Protein AF-A0A534BSW3-F1 (afdb_monomer)

Structure (mmCIF, N/CA/C/O backbone):
data_AF-A0A534BSW3-F1
#
_entry.id   AF-A0A534BSW3-F1
#
loop_
_atom_site.group_PDB
_atom_site.id
_atom_site.type_symbol
_atom_site.label_atom_id
_atom_site.label_alt_id
_atom_site.label_comp_id
_atom_site.label_asym_id
_atom_site.label_entity_id
_atom_site.label_seq_id
_atom_site.pdbx_PDB_ins_code
_atom_site.Cartn_x
_atom_site.Cartn_y
_atom_site.Cartn_z
_atom_site.occupancy
_atom_site.B_iso_or_equiv
_atom_site.auth_seq_id
_atom_site.auth_comp_id
_atom_site.auth_asym_id
_atom_site.auth_atom_id
_atom_site.pdbx_PDB_model_num
ATOM 1 N N . MET A 1 1 ? 46.010 -18.182 0.794 1.00 42.59 1 MET A N 1
ATOM 2 C CA . MET A 1 1 ? 45.090 -17.106 1.217 1.00 42.59 1 MET A CA 1
ATOM 3 C C . MET A 1 1 ? 44.454 -16.520 -0.031 1.00 42.59 1 MET A C 1
ATOM 5 O O . MET A 1 1 ? 45.118 -15.795 -0.756 1.00 42.59 1 MET A O 1
ATOM 9 N N . THR A 1 2 ? 43.225 -16.915 -0.346 1.00 50.31 2 THR A N 1
ATOM 10 C CA . THR A 1 2 ? 42.469 -16.427 -1.509 1.00 50.31 2 THR A CA 1
ATOM 11 C C . THR A 1 2 ? 41.533 -15.314 -1.048 1.00 50.31 2 THR A C 1
ATOM 13 O O . THR A 1 2 ? 40.648 -15.542 -0.231 1.00 50.31 2 THR A O 1
ATOM 16 N N . SER A 1 3 ? 41.780 -14.097 -1.534 1.00 56.19 3 SER A N 1
ATOM 17 C CA . SER A 1 3 ? 40.958 -12.913 -1.277 1.00 56.19 3 SER A CA 1
ATOM 18 C C . SER A 1 3 ? 39.682 -12.989 -2.118 1.00 56.19 3 SER A C 1
ATOM 20 O O . SER A 1 3 ? 39.746 -12.991 -3.347 1.00 56.19 3 SER A O 1
ATOM 22 N N . THR A 1 4 ? 38.524 -13.092 -1.473 1.00 60.25 4 THR A N 1
ATOM 23 C CA . THR A 1 4 ? 37.216 -12.930 -2.118 1.00 60.25 4 THR A CA 1
ATOM 24 C C . THR A 1 4 ? 36.974 -11.451 -2.395 1.00 60.25 4 THR A C 1
ATOM 26 O O . THR A 1 4 ? 36.775 -10.668 -1.469 1.00 60.25 4 THR A O 1
ATOM 29 N N . ALA A 1 5 ? 36.976 -11.069 -3.671 1.00 58.94 5 ALA A N 1
ATOM 30 C CA . ALA A 1 5 ? 36.521 -9.756 -4.103 1.00 58.94 5 ALA A CA 1
ATOM 31 C C . ALA A 1 5 ? 35.002 -9.650 -3.896 1.00 58.94 5 ALA A C 1
ATOM 33 O O . ALA A 1 5 ? 34.220 -10.323 -4.569 1.00 58.94 5 ALA A O 1
ATOM 34 N N . THR A 1 6 ? 34.581 -8.813 -2.951 1.00 58.34 6 THR A N 1
ATOM 35 C CA . THR A 1 6 ? 33.174 -8.458 -2.759 1.00 58.34 6 THR A CA 1
ATOM 36 C C . THR A 1 6 ? 32.726 -7.608 -3.946 1.00 58.34 6 THR A C 1
ATOM 38 O O . THR A 1 6 ? 33.213 -6.496 -4.132 1.00 58.34 6 THR A O 1
ATOM 41 N N . SER A 1 7 ? 31.810 -8.127 -4.765 1.00 59.09 7 SER A N 1
ATOM 42 C CA . SER A 1 7 ? 31.134 -7.331 -5.792 1.00 59.09 7 SER A CA 1
ATOM 43 C C . SER A 1 7 ? 30.278 -6.267 -5.101 1.00 59.09 7 SER A C 1
ATOM 45 O O . SER A 1 7 ? 29.261 -6.574 -4.480 1.00 59.09 7 SER A O 1
ATOM 47 N N . THR A 1 8 ? 30.707 -5.011 -5.167 1.00 56.59 8 THR A N 1
ATOM 48 C CA . THR A 1 8 ? 29.909 -3.852 -4.770 1.00 56.59 8 THR A CA 1
ATOM 49 C C . THR A 1 8 ? 28.929 -3.537 -5.892 1.00 56.59 8 THR A C 1
ATOM 51 O O . THR A 1 8 ? 29.206 -2.730 -6.778 1.00 56.59 8 THR A O 1
ATOM 54 N N . ALA A 1 9 ? 27.763 -4.188 -5.874 1.00 61.91 9 ALA A N 1
ATOM 55 C CA . ALA A 1 9 ? 26.622 -3.676 -6.624 1.00 61.91 9 ALA A CA 1
ATOM 56 C C . ALA A 1 9 ? 26.394 -2.207 -6.211 1.00 61.91 9 ALA A C 1
ATOM 58 O O . ALA A 1 9 ? 26.493 -1.902 -5.016 1.00 61.91 9 ALA A O 1
ATOM 59 N N . PRO A 1 10 ? 26.138 -1.286 -7.157 1.00 61.56 10 PRO A N 1
ATOM 60 C CA . PRO A 1 10 ? 25.924 0.113 -6.821 1.00 61.56 10 PRO A CA 1
ATOM 61 C C . PRO A 1 10 ? 24.780 0.226 -5.810 1.00 61.56 10 PRO A C 1
ATOM 63 O O . PRO A 1 10 ? 23.665 -0.245 -6.040 1.00 61.56 10 PRO A O 1
ATOM 66 N N . SER A 1 11 ? 25.075 0.828 -4.659 1.00 66.56 11 SER A N 1
ATOM 67 C CA . SER A 1 11 ? 24.093 1.097 -3.617 1.00 66.56 11 SER A CA 1
ATOM 68 C C . SER A 1 11 ? 23.179 2.224 -4.092 1.00 66.56 11 SER A C 1
ATOM 70 O O . SER A 1 11 ? 23.481 3.401 -3.894 1.00 66.56 11 SER A O 1
ATOM 72 N N . HIS A 1 12 ? 22.076 1.885 -4.753 1.00 66.81 12 HIS A N 1
ATOM 73 C CA . HIS A 1 12 ? 21.033 2.867 -5.023 1.00 66.81 12 HIS A CA 1
ATOM 74 C C . HIS A 1 12 ? 20.343 3.207 -3.698 1.00 66.81 12 HIS A C 1
ATOM 76 O O . HIS A 1 12 ? 19.822 2.297 -3.045 1.00 66.81 12 HIS A O 1
ATOM 82 N N . PRO A 1 13 ? 20.342 4.480 -3.263 1.00 84.31 13 PRO A N 1
ATOM 83 C CA . PRO A 1 13 ? 19.645 4.848 -2.045 1.00 84.31 13 PRO A CA 1
ATOM 84 C C . PRO A 1 13 ? 18.156 4.524 -2.235 1.00 84.31 13 PRO A C 1
ATOM 86 O O . PRO A 1 13 ? 17.575 4.923 -3.250 1.00 84.31 13 PRO A O 1
ATOM 89 N N . PRO A 1 14 ? 17.516 3.800 -1.298 1.00 86.62 14 PRO A N 1
ATOM 90 C CA . PRO A 1 14 ? 16.123 3.380 -1.441 1.00 86.62 14 PRO A CA 1
ATOM 91 C C . PRO A 1 14 ? 15.180 4.568 -1.666 1.00 86.62 14 PRO A C 1
ATOM 93 O O . PRO A 1 14 ? 14.161 4.425 -2.333 1.00 86.62 14 PRO A O 1
ATOM 96 N N . GLN A 1 15 ? 15.547 5.754 -1.174 1.00 91.06 15 GLN A N 1
ATOM 97 C CA . GLN A 1 15 ? 14.837 7.005 -1.418 1.00 91.06 15 GLN A CA 1
ATOM 98 C C . GLN A 1 15 ? 14.737 7.324 -2.913 1.00 91.06 15 GLN A C 1
ATOM 100 O O . GLN A 1 15 ? 13.643 7.593 -3.390 1.00 91.06 15 GLN A O 1
ATOM 105 N N . ALA A 1 16 ? 15.844 7.241 -3.660 1.00 91.19 16 ALA A N 1
ATOM 106 C CA . ALA A 1 16 ? 15.844 7.545 -5.091 1.00 91.19 16 ALA A CA 1
ATOM 107 C C . ALA A 1 16 ? 14.972 6.558 -5.878 1.00 91.19 16 ALA A C 1
ATOM 109 O O . ALA A 1 16 ? 14.226 6.971 -6.759 1.00 91.19 16 ALA A O 1
ATOM 110 N N . TYR A 1 17 ? 15.006 5.272 -5.511 1.00 90.19 17 TYR A N 1
ATOM 111 C CA . TYR A 1 17 ? 14.145 4.255 -6.118 1.00 90.19 17 TYR A CA 1
ATOM 112 C C . TYR A 1 17 ? 12.653 4.562 -5.917 1.00 90.19 17 TYR A C 1
ATOM 114 O O . TYR A 1 17 ? 11.863 4.487 -6.860 1.00 90.19 17 TYR A O 1
ATOM 122 N N . TRP A 1 18 ? 12.253 4.913 -4.692 1.00 91.81 18 TRP A N 1
ATOM 123 C CA . TRP A 1 18 ? 10.856 5.226 -4.398 1.00 91.81 18 TRP A CA 1
ATOM 124 C C . TRP A 1 18 ? 10.409 6.556 -5.004 1.00 91.81 18 TRP A C 1
ATOM 126 O O . TRP A 1 18 ? 9.279 6.632 -5.481 1.00 91.81 18 TRP A O 1
ATOM 136 N N . GLU A 1 19 ? 11.285 7.560 -5.036 1.00 92.69 19 GLU A N 1
ATOM 137 C CA . GLU A 1 19 ? 11.020 8.868 -5.639 1.00 92.69 19 GLU A CA 1
ATOM 138 C C . GLU A 1 19 ? 10.801 8.747 -7.153 1.00 92.69 19 GLU A C 1
ATOM 140 O O . GLU A 1 19 ? 9.766 9.174 -7.660 1.00 92.69 19 GLU A O 1
ATOM 145 N N . GLU A 1 20 ? 11.706 8.076 -7.874 1.00 92.06 20 GLU A N 1
ATOM 146 C CA . GLU A 1 20 ? 11.557 7.831 -9.315 1.00 92.06 20 GLU A CA 1
ATOM 147 C C . GLU A 1 20 ? 10.252 7.083 -9.612 1.00 92.06 20 GLU A C 1
ATOM 149 O O . GLU A 1 20 ? 9.483 7.448 -10.506 1.00 92.06 20 GLU A O 1
ATOM 154 N N . ARG A 1 21 ? 9.960 6.045 -8.821 1.00 91.88 21 ARG A N 1
ATOM 155 C CA . ARG A 1 21 ? 8.737 5.257 -8.976 1.00 91.88 21 ARG A CA 1
ATOM 156 C C . ARG A 1 21 ? 7.482 6.088 -8.699 1.00 91.88 21 ARG A C 1
ATOM 158 O O . ARG A 1 21 ? 6.491 5.924 -9.410 1.00 91.88 21 ARG A O 1
ATOM 165 N N . ALA A 1 22 ? 7.504 6.957 -7.691 1.00 91.56 22 ALA A N 1
ATOM 166 C CA . ALA A 1 22 ? 6.392 7.847 -7.377 1.00 91.56 22 ALA A CA 1
ATOM 167 C C . ALA A 1 22 ? 6.157 8.857 -8.506 1.00 91.56 22 ALA A C 1
ATO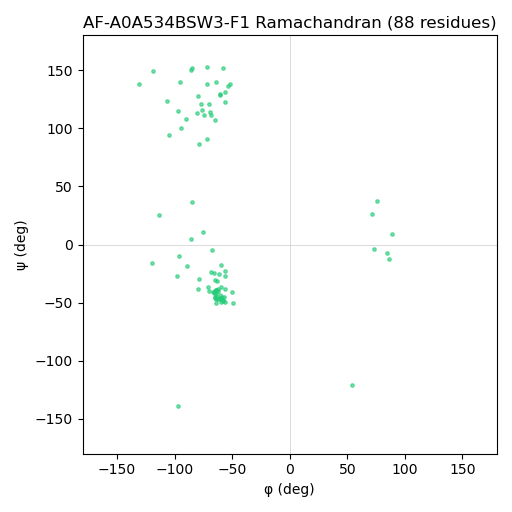M 169 O O . ALA A 1 22 ? 5.024 8.997 -8.961 1.00 91.56 22 ALA A O 1
ATOM 170 N N . GLN A 1 23 ? 7.221 9.487 -9.009 1.00 91.94 23 GLN A N 1
ATOM 171 C CA . GLN A 1 23 ? 7.155 10.432 -10.125 1.00 91.94 23 GLN A CA 1
ATOM 172 C C . GLN A 1 23 ? 6.608 9.772 -11.392 1.00 91.94 23 GLN A C 1
ATOM 174 O O . GLN A 1 23 ? 5.723 10.321 -12.047 1.00 91.94 23 GLN A O 1
ATOM 179 N N . ARG A 1 24 ? 7.071 8.556 -11.704 1.00 91.81 24 ARG A N 1
ATOM 180 C CA . ARG A 1 24 ? 6.650 7.809 -12.894 1.00 91.81 24 ARG A CA 1
ATOM 181 C C . ARG A 1 24 ? 5.149 7.516 -12.935 1.00 91.81 24 ARG A C 1
ATOM 183 O O . ARG A 1 24 ? 4.576 7.532 -14.016 1.00 91.81 24 ARG A O 1
ATOM 190 N N . PHE A 1 25 ? 4.526 7.237 -11.791 1.00 92.06 25 PHE A N 1
ATOM 191 C CA . PHE A 1 25 ? 3.104 6.872 -11.705 1.00 92.06 25 PHE A CA 1
ATOM 192 C C . PHE A 1 25 ? 2.264 7.919 -10.966 1.00 92.06 25 PHE A C 1
ATOM 194 O O . PHE A 1 25 ? 1.214 7.596 -10.406 1.00 92.06 25 PHE A O 1
ATOM 201 N N . ALA A 1 26 ? 2.711 9.178 -10.961 1.00 85.12 26 ALA A N 1
ATOM 202 C CA . ALA A 1 26 ? 1.961 10.300 -10.398 1.00 85.12 26 ALA A CA 1
ATOM 203 C C . ALA A 1 26 ? 0.676 10.629 -11.192 1.00 85.12 26 ALA A C 1
ATOM 205 O O . ALA A 1 26 ? -0.104 11.488 -10.782 1.00 85.12 26 ALA A O 1
ATOM 206 N N . VAL A 1 27 ? 0.441 9.945 -12.316 1.00 84.44 27 VAL A N 1
ATOM 207 C CA . VAL A 1 27 ? -0.748 10.082 -13.160 1.00 84.44 27 VAL A CA 1
ATOM 208 C C . VAL A 1 27 ? -1.977 9.477 -12.472 1.00 84.44 27 VAL A C 1
ATOM 210 O O . VAL A 1 27 ? -1.930 8.398 -11.871 1.00 84.44 27 VAL A O 1
ATOM 213 N N . GLU A 1 28 ? -3.111 10.173 -12.571 1.00 76.25 28 GLU A N 1
ATOM 214 C CA . GLU A 1 28 ? -4.379 9.691 -12.031 1.00 76.25 28 GLU A CA 1
ATOM 215 C C . GLU A 1 28 ? -4.740 8.314 -12.610 1.00 76.25 28 GLU A C 1
ATOM 217 O O . GLU A 1 28 ? -4.682 8.077 -13.813 1.00 76.25 28 GLU A O 1
ATOM 222 N N . GLY A 1 29 ? -5.096 7.377 -11.729 1.00 79.94 29 GLY A N 1
ATOM 223 C CA . GLY A 1 29 ? -5.414 5.996 -12.102 1.00 79.94 29 GLY A CA 1
ATOM 224 C C . GLY A 1 29 ? -4.212 5.046 -12.192 1.00 79.94 29 GLY A C 1
ATOM 225 O O . GLY A 1 29 ? -4.420 3.832 -12.173 1.00 79.94 29 GLY A O 1
ATOM 226 N N . GLU A 1 30 ? -2.970 5.543 -12.193 1.00 84.69 30 GLU A N 1
ATOM 227 C CA . GLU A 1 30 ? -1.767 4.698 -12.300 1.00 84.69 30 GLU A CA 1
ATOM 228 C C . GLU A 1 30 ? -1.122 4.340 -10.958 1.00 84.69 30 GLU A C 1
ATOM 230 O O . GLU A 1 30 ? -0.278 3.446 -10.889 1.00 84.69 30 GLU A O 1
ATOM 235 N N . GLY A 1 31 ? -1.559 4.966 -9.864 1.00 88.75 31 GLY A N 1
ATOM 236 C CA . GLY A 1 31 ? -0.902 4.849 -8.561 1.00 88.75 31 GLY A CA 1
ATOM 237 C C . GLY A 1 31 ? -0.739 3.419 -8.023 1.00 88.75 31 GLY A C 1
ATOM 238 O O . GLY A 1 31 ? 0.176 3.165 -7.243 1.00 88.75 31 GLY A O 1
ATOM 239 N N . LEU A 1 32 ? -1.554 2.449 -8.461 1.00 94.25 32 LEU A N 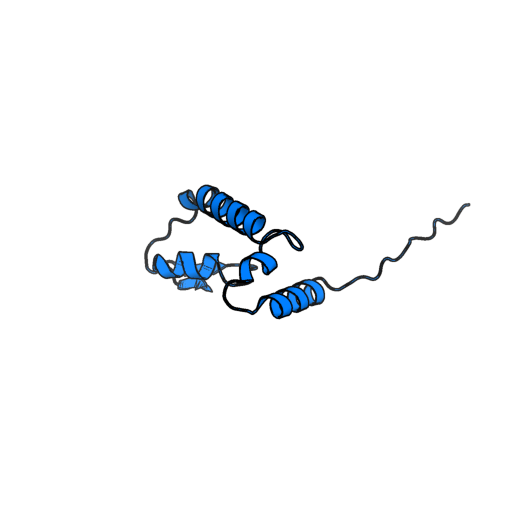1
ATOM 240 C CA . LEU A 1 32 ? -1.362 1.039 -8.093 1.00 94.25 32 LEU A CA 1
ATOM 241 C C . LEU A 1 32 ? -0.029 0.471 -8.606 1.00 94.25 32 LEU A C 1
ATOM 243 O O . LEU A 1 32 ? 0.574 -0.359 -7.932 1.00 94.25 32 LEU A O 1
ATOM 247 N N . ALA A 1 33 ? 0.481 0.939 -9.746 1.00 93.81 33 ALA A N 1
ATOM 248 C CA . ALA A 1 33 ? 1.790 0.530 -10.250 1.00 93.81 33 ALA A CA 1
ATOM 249 C C . ALA A 1 33 ? 2.950 1.052 -9.374 1.00 93.81 33 ALA A C 1
ATOM 251 O O . ALA A 1 33 ? 4.009 0.415 -9.314 1.00 93.81 33 ALA A O 1
ATOM 252 N N . ALA A 1 34 ? 2.740 2.138 -8.616 1.00 92.94 34 ALA A N 1
ATOM 253 C CA . ALA A 1 34 ? 3.701 2.635 -7.628 1.00 92.94 34 ALA A CA 1
ATOM 254 C C . ALA A 1 34 ? 3.700 1.852 -6.305 1.00 92.94 34 ALA A C 1
ATOM 256 O O . ALA A 1 34 ? 4.743 1.771 -5.664 1.00 92.94 34 ALA A O 1
ATOM 257 N N . VAL A 1 35 ? 2.570 1.263 -5.891 1.00 93.25 35 VAL A N 1
ATOM 258 C CA . VAL A 1 35 ? 2.429 0.695 -4.528 1.00 93.25 35 VAL A CA 1
ATOM 259 C C . VAL A 1 35 ? 2.138 -0.806 -4.464 1.00 93.25 35 VAL A C 1
ATOM 261 O O . VAL A 1 35 ? 2.306 -1.408 -3.407 1.00 93.25 35 VAL A O 1
ATOM 264 N N . CYS A 1 36 ? 1.719 -1.428 -5.566 1.00 94.31 36 CYS A N 1
ATOM 265 C CA . CYS A 1 36 ? 1.571 -2.880 -5.678 1.00 94.31 36 CYS A CA 1
ATOM 266 C C . CYS A 1 36 ? 2.825 -3.482 -6.346 1.00 94.31 36 CYS A C 1
ATOM 268 O O . CYS A 1 36 ? 3.957 -3.085 -6.047 1.00 94.31 36 CYS A O 1
ATOM 270 N N . SER A 1 37 ? 2.654 -4.445 -7.250 1.00 93.69 37 SER A N 1
ATOM 271 C CA . SER A 1 37 ? 3.756 -5.144 -7.907 1.00 93.69 37 SER A CA 1
ATOM 272 C C . SER A 1 37 ? 4.328 -4.304 -9.055 1.00 93.69 37 SER A C 1
ATOM 274 O O . SER A 1 37 ? 3.655 -4.045 -10.057 1.00 93.69 37 SER A O 1
ATOM 276 N N . TYR A 1 38 ? 5.579 -3.858 -8.896 1.00 91.25 38 TYR A N 1
ATOM 277 C CA . TYR A 1 38 ? 6.286 -3.058 -9.901 1.00 91.25 38 TYR A CA 1
ATOM 278 C C . TYR A 1 38 ? 6.509 -3.864 -11.185 1.00 91.25 38 TYR A C 1
ATOM 280 O O . TYR A 1 38 ? 6.805 -5.053 -11.120 1.00 91.25 38 TYR A O 1
ATOM 288 N N . GLY A 1 39 ? 6.350 -3.223 -12.345 1.00 91.25 39 GLY A N 1
ATOM 289 C CA . GLY A 1 39 ? 6.526 -3.862 -13.656 1.00 91.25 39 GLY A CA 1
ATOM 290 C C . GLY A 1 39 ? 5.409 -4.829 -14.069 1.00 91.25 39 GLY A C 1
ATOM 291 O O . GLY A 1 39 ? 5.425 -5.317 -15.195 1.00 91.25 39 GLY A O 1
ATOM 292 N N . MET A 1 40 ? 4.424 -5.088 -13.204 1.00 95.25 40 MET A N 1
ATOM 293 C CA . MET A 1 40 ? 3.317 -5.992 -13.519 1.00 95.25 40 MET A CA 1
ATOM 294 C C . MET A 1 40 ? 2.184 -5.288 -14.282 1.00 95.25 40 MET A C 1
ATOM 296 O O . MET A 1 40 ? 1.949 -4.093 -14.074 1.00 95.25 40 MET A O 1
ATOM 300 N N . PRO A 1 41 ? 1.418 -6.021 -15.114 1.00 94.62 41 PRO A N 1
ATOM 301 C CA . PRO A 1 41 ? 0.262 -5.471 -15.816 1.00 94.62 41 PRO A CA 1
ATOM 302 C C . PRO A 1 41 ? -0.799 -4.876 -14.878 1.00 94.62 41 PRO A C 1
ATOM 304 O O . PRO A 1 41 ? -1.008 -5.347 -13.757 1.00 94.62 41 PRO A O 1
ATOM 307 N N . ALA A 1 42 ? -1.557 -3.894 -15.373 1.00 93.38 42 ALA A N 1
ATOM 308 C CA . ALA A 1 42 ? -2.571 -3.190 -14.584 1.00 93.38 42 ALA A CA 1
ATOM 309 C C . ALA A 1 42 ? -3.631 -4.122 -13.968 1.00 93.38 42 ALA A C 1
ATOM 311 O O . ALA A 1 42 ? -4.031 -3.921 -12.822 1.00 93.38 42 ALA A O 1
ATOM 312 N N . PHE A 1 43 ? -4.070 -5.161 -14.691 1.00 95.19 43 PHE A N 1
ATOM 313 C CA . PHE A 1 43 ? -5.054 -6.114 -14.165 1.00 95.19 43 PHE A CA 1
ATOM 314 C C . PHE A 1 43 ? -4.525 -6.854 -12.928 1.00 95.19 43 PHE A C 1
ATOM 316 O O . PHE A 1 43 ? -5.266 -7.039 -11.967 1.00 95.19 43 PHE A O 1
ATOM 323 N N . TYR A 1 44 ? -3.237 -7.214 -12.922 1.00 96.81 44 TYR A N 1
ATOM 324 C CA . TYR A 1 44 ? -2.601 -7.908 -11.808 1.00 96.81 44 TYR A CA 1
ATOM 325 C C . TYR A 1 44 ? -2.610 -7.019 -10.563 1.00 96.81 44 TYR A C 1
ATOM 327 O O . TYR A 1 44 ? -3.05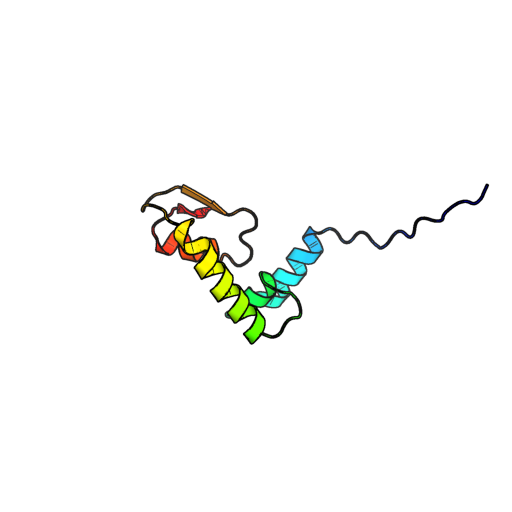5 -7.429 -9.493 1.00 96.81 44 TYR A O 1
ATOM 335 N N . ASN A 1 45 ? -2.220 -5.753 -10.725 1.00 96.56 45 ASN A N 1
ATOM 336 C CA . ASN A 1 45 ? -2.221 -4.789 -9.628 1.00 96.56 45 ASN A CA 1
ATOM 337 C C . ASN A 1 45 ? -3.632 -4.477 -9.100 1.00 96.56 45 ASN A C 1
ATOM 339 O O . ASN A 1 45 ? -3.786 -4.267 -7.900 1.00 96.56 45 ASN A O 1
ATOM 343 N N . ARG A 1 46 ? -4.677 -4.531 -9.939 1.00 96.38 46 ARG A N 1
ATOM 344 C CA . ARG A 1 46 ? -6.078 -4.436 -9.477 1.00 96.38 46 ARG A CA 1
ATOM 345 C C . ARG A 1 46 ? -6.500 -5.642 -8.634 1.00 96.38 46 ARG A C 1
ATOM 347 O O . ARG A 1 46 ? -7.172 -5.466 -7.622 1.00 96.38 46 ARG A O 1
ATOM 354 N N . VAL A 1 47 ? -6.092 -6.855 -9.016 1.00 97.81 47 VAL A N 1
ATOM 355 C CA . VAL A 1 47 ? -6.370 -8.073 -8.231 1.00 97.81 47 VAL A CA 1
ATOM 356 C C . VAL A 1 47 ? -5.650 -8.031 -6.881 1.00 97.81 47 VAL A C 1
ATOM 358 O O . VAL A 1 47 ? -6.248 -8.372 -5.858 1.00 97.81 47 VAL A O 1
ATOM 361 N N . ILE A 1 48 ? -4.399 -7.559 -6.854 1.00 97.25 48 ILE A N 1
ATOM 362 C CA . ILE A 1 48 ? -3.648 -7.350 -5.609 1.00 97.25 48 ILE A CA 1
ATOM 363 C C . ILE A 1 48 ? -4.319 -6.286 -4.736 1.00 97.25 48 ILE A C 1
ATOM 365 O O . ILE A 1 48 ? -4.493 -6.520 -3.541 1.00 97.25 48 ILE A O 1
ATOM 369 N N . ASP A 1 49 ? -4.738 -5.154 -5.311 1.00 96.62 49 ASP A N 1
ATOM 370 C CA . ASP A 1 49 ? -5.460 -4.110 -4.576 1.00 96.62 49 ASP A CA 1
ATOM 371 C C . ASP A 1 49 ? -6.722 -4.664 -3.905 1.00 96.62 49 ASP A C 1
ATOM 373 O O . ASP A 1 49 ? -6.906 -4.496 -2.699 1.00 96.62 49 ASP A O 1
ATOM 377 N N . LEU A 1 50 ? -7.548 -5.393 -4.662 1.00 97.31 50 LEU A N 1
ATOM 378 C CA . LEU A 1 50 ? -8.759 -6.024 -4.144 1.00 97.31 50 LEU A CA 1
ATOM 379 C C . LEU A 1 50 ? -8.444 -7.022 -3.023 1.00 97.31 50 LEU A C 1
ATOM 381 O O . LEU A 1 50 ? -9.040 -6.950 -1.949 1.00 97.31 50 LEU A O 1
ATOM 385 N N . SER A 1 51 ? -7.483 -7.917 -3.249 1.00 98.06 51 SER A N 1
ATOM 386 C CA . SER A 1 51 ? -7.081 -8.933 -2.269 1.00 98.06 51 SER A CA 1
ATOM 387 C C . SER A 1 51 ? -6.603 -8.295 -0.964 1.00 98.06 51 SER A C 1
ATOM 389 O O . SER A 1 51 ? -7.034 -8.691 0.118 1.00 98.06 51 SER A O 1
ATOM 391 N N . GLN A 1 52 ? -5.768 -7.256 -1.054 1.00 96.81 52 GLN A N 1
ATOM 392 C CA . GLN A 1 52 ? -5.274 -6.522 0.112 1.00 96.81 52 GLN A CA 1
ATOM 393 C C . GLN A 1 52 ? -6.403 -5.800 0.852 1.00 96.81 52 GLN A C 1
ATOM 395 O O . GLN A 1 52 ? -6.451 -5.846 2.080 1.00 96.81 52 GLN A O 1
ATOM 400 N N . ARG A 1 53 ? -7.333 -5.161 0.130 1.00 95.75 53 ARG A N 1
ATOM 401 C CA . ARG A 1 53 ? -8.499 -4.501 0.738 1.00 95.75 53 ARG A CA 1
ATOM 402 C C . ARG A 1 53 ? -9.355 -5.489 1.516 1.00 95.75 53 ARG A C 1
ATOM 404 O O . ARG A 1 53 ? -9.718 -5.191 2.648 1.00 95.75 53 ARG A O 1
ATOM 411 N N . LEU A 1 54 ? -9.650 -6.652 0.938 1.00 97.25 54 LEU A N 1
ATOM 412 C CA . LEU A 1 54 ? -10.448 -7.688 1.596 1.00 97.25 54 LEU A CA 1
ATOM 413 C C . LEU A 1 54 ? -9.738 -8.250 2.830 1.00 97.25 54 LEU A C 1
ATOM 415 O O . LEU A 1 54 ? -10.354 -8.360 3.887 1.00 97.25 54 LEU A O 1
ATOM 419 N N . ALA A 1 55 ? -8.440 -8.541 2.719 1.00 97.06 55 ALA A N 1
ATOM 420 C CA . ALA A 1 55 ? -7.652 -9.071 3.827 1.00 97.06 55 ALA A CA 1
ATOM 421 C C . ALA A 1 55 ? -7.547 -8.083 5.003 1.00 97.06 55 ALA A C 1
ATOM 423 O O . ALA A 1 55 ? -7.636 -8.486 6.161 1.00 97.06 55 ALA A O 1
ATOM 424 N N . LEU A 1 56 ? -7.389 -6.786 4.715 1.00 95.12 56 LEU A N 1
ATOM 425 C CA . LEU A 1 56 ? -7.205 -5.750 5.736 1.00 95.12 56 LEU A CA 1
ATOM 426 C C . LEU A 1 56 ? -8.518 -5.147 6.248 1.00 95.12 56 LEU A C 1
ATOM 428 O O . LEU A 1 56 ? -8.534 -4.560 7.331 1.00 95.12 56 LEU A O 1
ATOM 432 N N . ALA A 1 57 ? -9.631 -5.288 5.522 1.00 93.62 57 ALA A N 1
ATOM 433 C CA . ALA A 1 57 ? -10.917 -4.693 5.893 1.00 93.62 57 ALA A CA 1
ATOM 434 C C . ALA A 1 57 ?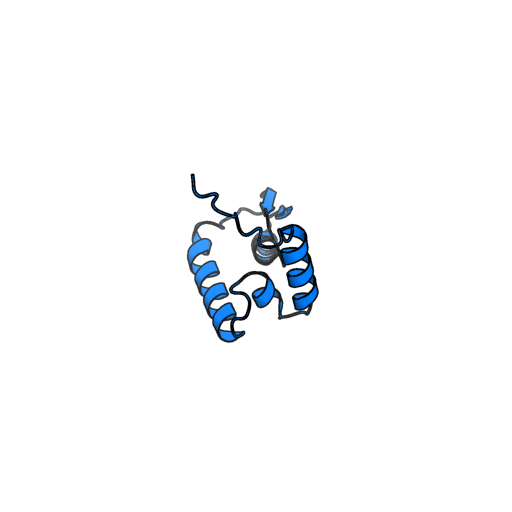 -11.354 -4.955 7.351 1.00 93.62 57 ALA A C 1
ATOM 436 O O . ALA A 1 57 ? -11.835 -4.003 7.977 1.00 93.62 57 ALA A O 1
ATOM 437 N N . PRO A 1 58 ? -11.171 -6.161 7.934 1.00 93.81 58 PRO A N 1
ATOM 438 C CA . PRO A 1 58 ? -11.546 -6.411 9.327 1.00 93.81 58 PRO A CA 1
ATOM 439 C C . PRO A 1 58 ? -10.722 -5.611 10.347 1.00 93.81 58 PRO A C 1
ATOM 441 O O . PRO A 1 58 ? -11.207 -5.344 11.445 1.00 93.81 58 PRO A O 1
ATOM 444 N N . TRP A 1 59 ? -9.503 -5.212 9.977 1.00 91.94 59 TRP A N 1
ATOM 445 C CA . TRP A 1 59 ? -8.506 -4.588 10.851 1.00 91.94 59 TRP A CA 1
ATOM 446 C C . TRP A 1 59 ? -8.508 -3.062 10.717 1.00 91.94 59 TRP A C 1
ATOM 448 O O . TRP A 1 59 ? -8.225 -2.349 11.672 1.00 91.94 59 TRP A O 1
ATOM 458 N N . LEU A 1 60 ? -8.909 -2.539 9.555 1.00 90.88 60 LEU A N 1
ATOM 459 C CA . LEU A 1 60 ? -8.992 -1.100 9.272 1.00 90.88 60 LEU A CA 1
ATOM 460 C C . LEU A 1 60 ? -10.322 -0.473 9.736 1.00 90.88 60 LEU A C 1
ATOM 462 O O . LEU A 1 60 ? -10.905 0.389 9.067 1.00 90.88 60 LEU A O 1
ATOM 466 N N . ARG A 1 61 ? -10.853 -0.933 10.874 1.00 90.56 61 ARG A N 1
ATOM 467 C CA . ARG A 1 61 ? -12.090 -0.409 11.471 1.00 90.56 61 ARG A CA 1
ATOM 468 C C . ARG A 1 61 ? -11.741 0.730 12.423 1.00 90.56 61 ARG A C 1
ATOM 470 O O . ARG A 1 61 ? -11.222 0.502 13.508 1.00 90.56 61 ARG A O 1
ATOM 477 N N . VAL A 1 62 ? -12.062 1.952 12.015 1.00 93.69 62 VAL A N 1
ATOM 478 C CA . VAL A 1 62 ? -11.815 3.177 12.787 1.00 93.69 62 VAL A CA 1
ATOM 479 C C . VAL A 1 62 ? -13.128 3.883 13.096 1.00 93.69 62 VAL A C 1
ATOM 481 O O . VAL A 1 62 ? -14.087 3.786 12.330 1.00 93.69 62 VAL A O 1
ATOM 484 N N . ARG A 1 63 ? -13.182 4.587 14.229 1.00 94.50 63 ARG A N 1
ATOM 485 C CA . ARG A 1 63 ? -14.301 5.484 14.550 1.00 94.50 63 ARG A CA 1
ATOM 486 C C . ARG A 1 63 ? -14.045 6.861 13.923 1.00 94.50 63 ARG A C 1
ATOM 488 O O . ARG A 1 63 ? -12.878 7.258 13.836 1.00 94.50 63 ARG A O 1
ATOM 495 N N . PRO A 1 64 ? -15.083 7.623 13.544 1.00 95.69 64 PRO A N 1
ATOM 496 C CA . PRO A 1 64 ? -14.904 9.018 13.158 1.00 95.69 64 PRO A CA 1
ATOM 497 C C . PRO A 1 64 ? -14.131 9.803 14.228 1.00 95.69 64 PRO A C 1
ATOM 499 O O . PRO A 1 64 ? -14.343 9.605 15.423 1.00 95.69 64 PRO A O 1
ATOM 502 N N . GLY A 1 65 ? -13.203 10.657 13.802 1.00 95.75 65 GLY A N 1
ATOM 503 C CA . GLY A 1 65 ? -12.309 11.421 14.673 1.00 95.75 65 GLY A CA 1
ATOM 504 C C . GLY A 1 65 ? -11.043 10.684 15.126 1.00 95.75 65 GLY A C 1
ATOM 505 O O . GLY A 1 65 ? -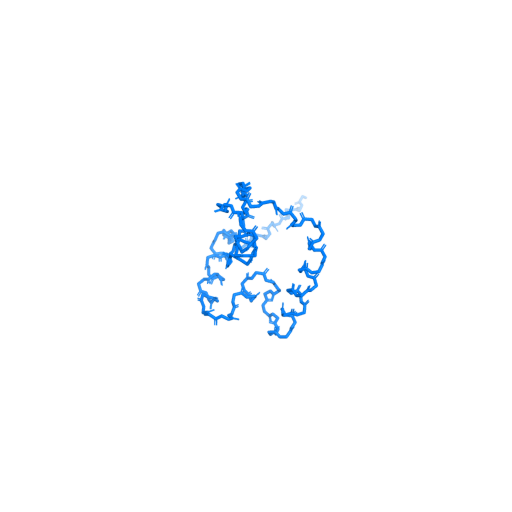10.171 11.325 15.708 1.00 95.75 65 GLY A O 1
ATOM 506 N N . THR A 1 66 ? -10.894 9.381 14.844 1.00 97.75 66 THR A N 1
ATOM 507 C CA . THR A 1 66 ? -9.671 8.629 15.196 1.00 97.75 66 THR A CA 1
ATOM 508 C C . THR A 1 66 ? -8.453 9.242 14.502 1.00 97.75 66 THR A C 1
ATOM 510 O O . THR A 1 66 ? -8.478 9.419 13.285 1.00 97.75 66 THR A O 1
ATOM 513 N N . SER A 1 67 ? -7.388 9.537 15.253 1.00 98.06 67 SER A N 1
ATOM 514 C CA . SER A 1 67 ? -6.099 9.952 14.683 1.00 98.06 67 SER A CA 1
ATOM 515 C C . SER A 1 67 ? -5.333 8.726 14.195 1.00 98.06 67 SER A C 1
ATOM 517 O O . SER A 1 67 ? -5.163 7.775 14.957 1.00 98.06 67 SER A O 1
ATOM 519 N N . VAL A 1 68 ? -4.872 8.738 12.947 1.00 97.69 68 VAL A N 1
ATOM 520 C CA . VAL A 1 68 ? -4.137 7.623 12.332 1.00 97.69 68 VAL A CA 1
ATOM 521 C C . VAL A 1 68 ? -2.871 8.148 11.664 1.00 97.69 68 VAL A C 1
ATOM 523 O O . VAL A 1 68 ? -2.920 9.177 11.002 1.00 97.69 68 VAL A O 1
ATOM 526 N N . LEU A 1 69 ? -1.763 7.427 11.826 1.00 97.62 69 LEU A N 1
ATOM 527 C CA . LEU A 1 69 ? -0.512 7.651 11.102 1.00 97.62 69 LEU A CA 1
ATOM 528 C C . LEU A 1 69 ? -0.334 6.533 10.065 1.00 97.62 69 LEU A C 1
ATOM 530 O O . LEU A 1 69 ? -0.326 5.361 10.448 1.00 97.62 69 LEU A O 1
ATOM 534 N N . ASP A 1 70 ? -0.188 6.878 8.784 1.00 96.56 70 ASP A N 1
ATOM 535 C CA . ASP A 1 70 ? 0.087 5.920 7.699 1.00 96.56 70 ASP A CA 1
ATOM 536 C C . ASP A 1 70 ? 1.558 6.014 7.255 1.00 96.56 70 ASP A C 1
ATOM 538 O O . ASP A 1 70 ? 1.948 6.849 6.435 1.00 96.56 70 ASP A O 1
ATOM 542 N N . VAL A 1 71 ? 2.412 5.159 7.828 1.00 96.00 71 VAL A N 1
ATOM 543 C CA . VAL A 1 71 ? 3.849 5.139 7.518 1.00 96.00 71 VAL A CA 1
ATOM 544 C C . VAL A 1 71 ? 4.087 4.447 6.179 1.00 96.00 71 VAL A C 1
ATOM 546 O O . VAL A 1 71 ? 3.791 3.266 6.015 1.00 96.00 71 VAL A O 1
ATOM 549 N N . GLY A 1 72 ? 4.690 5.167 5.231 1.00 93.25 72 GLY A N 1
ATOM 550 C CA . GLY A 1 72 ? 4.885 4.650 3.875 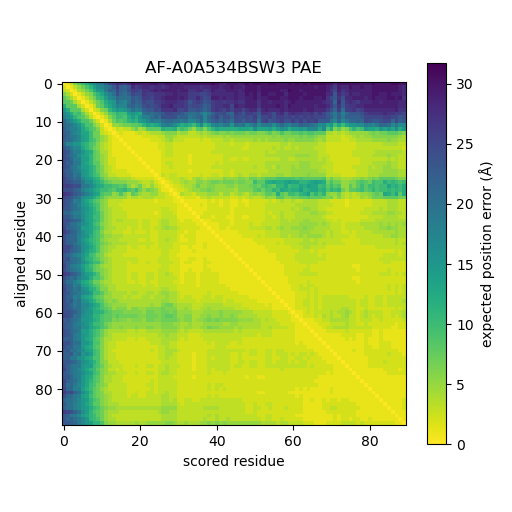1.00 93.25 72 GLY A CA 1
ATOM 551 C C . GLY A 1 72 ? 3.594 4.670 3.054 1.00 93.25 72 GLY A C 1
ATOM 552 O O . GLY A 1 72 ? 3.355 3.768 2.253 1.00 93.25 72 GLY A O 1
ATOM 553 N N . CYS A 1 73 ? 2.774 5.709 3.234 1.00 94.31 73 CYS A N 1
ATOM 554 C CA . CYS A 1 73 ? 1.455 5.844 2.614 1.00 94.31 73 CYS A CA 1
ATOM 555 C C . CYS A 1 73 ? 1.460 5.836 1.072 1.00 94.31 73 CYS A C 1
ATOM 557 O O . CYS A 1 73 ? 0.420 5.602 0.443 1.00 94.31 73 CYS A O 1
ATOM 559 N N . GLY A 1 74 ? 2.618 6.070 0.443 1.00 93.62 74 GLY A N 1
ATOM 560 C CA . GLY A 1 74 ? 2.796 6.063 -1.008 1.00 93.62 74 GLY A CA 1
ATOM 561 C C . GLY A 1 74 ? 1.800 7.002 -1.687 1.00 93.62 74 GLY A C 1
ATOM 562 O O . GLY A 1 74 ? 1.716 8.180 -1.364 1.00 93.62 74 GLY A O 1
ATOM 563 N N . VAL A 1 75 ? 0.971 6.466 -2.586 1.00 92.31 75 VAL A N 1
ATOM 564 C CA . VAL A 1 75 ? -0.081 7.235 -3.285 1.00 92.31 75 VAL A CA 1
ATOM 565 C C . VAL A 1 75 ? -1.319 7.546 -2.419 1.00 92.31 75 VAL A C 1
ATOM 567 O O . VAL A 1 75 ? -2.366 7.953 -2.934 1.00 92.31 75 VAL A O 1
ATOM 570 N N . GLY A 1 76 ? -1.24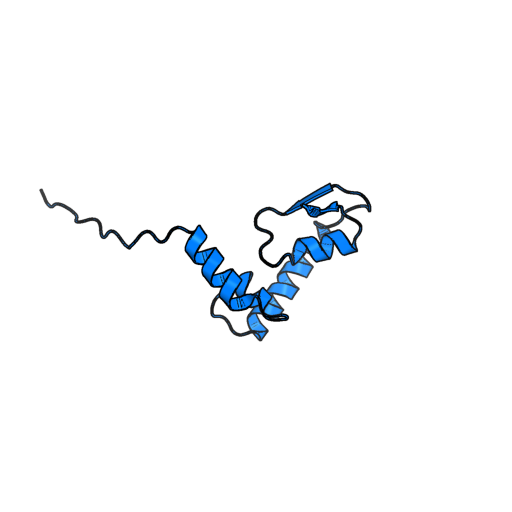7 7.303 -1.108 1.00 93.75 76 GLY A N 1
ATOM 571 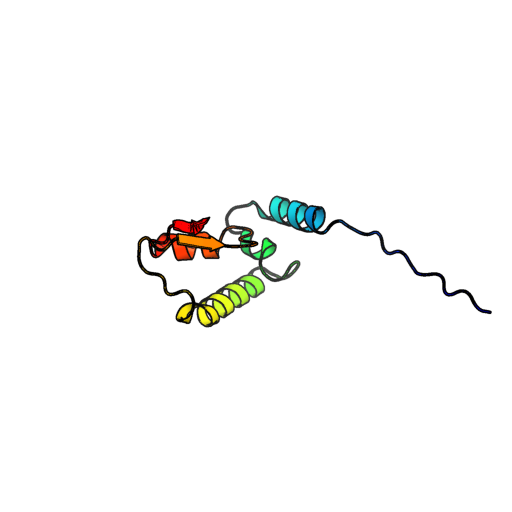C CA . GLY A 1 76 ? -2.289 7.620 -0.131 1.00 93.75 76 GLY A CA 1
ATOM 572 C C . GLY A 1 76 ? -3.527 6.731 -0.226 1.00 93.75 76 GLY A C 1
ATOM 573 O O . GLY A 1 76 ? -4.631 7.166 0.110 1.00 93.75 76 GLY A O 1
ATOM 574 N N . ARG A 1 77 ? -3.387 5.495 -0.727 1.00 93.50 77 ARG A N 1
ATOM 575 C CA . ARG A 1 77 ? -4.522 4.573 -0.920 1.00 93.50 77 ARG A CA 1
ATOM 576 C C . ARG A 1 77 ? -5.264 4.318 0.394 1.00 93.50 77 ARG A C 1
ATOM 578 O O . ARG A 1 77 ? -6.492 4.406 0.423 1.00 93.50 77 ARG A O 1
ATOM 585 N N . TRP A 1 78 ? -4.524 4.014 1.457 1.00 95.50 78 TRP A N 1
ATOM 586 C CA . TRP A 1 78 ? -5.096 3.720 2.768 1.00 95.50 78 TRP A CA 1
ATOM 587 C C . TRP A 1 78 ? -5.479 4.993 3.513 1.00 95.50 78 TRP A C 1
ATOM 589 O O . TRP A 1 78 ? -6.577 5.030 4.066 1.00 95.50 78 TRP A O 1
ATOM 599 N N . CYS A 1 79 ? -4.684 6.069 3.412 1.00 95.88 79 CYS A N 1
ATOM 600 C CA . CYS A 1 79 ? -5.085 7.389 3.909 1.00 95.88 79 CYS A CA 1
ATOM 601 C C . CYS A 1 79 ? -6.479 7.796 3.431 1.00 95.88 79 CYS A C 1
ATOM 603 O O . CYS A 1 79 ? -7.333 8.153 4.237 1.00 95.88 79 CYS A O 1
ATOM 605 N N . ARG A 1 80 ? -6.741 7.703 2.120 1.00 94.19 80 ARG A N 1
ATOM 606 C CA . ARG A 1 80 ? -8.040 8.062 1.531 1.00 94.19 80 ARG A CA 1
ATOM 607 C C . ARG A 1 80 ? -9.168 7.161 2.027 1.00 94.19 80 ARG A C 1
ATOM 609 O O . ARG A 1 80 ? -10.254 7.653 2.315 1.00 94.19 80 ARG A O 1
ATOM 616 N N . GLU A 1 81 ? -8.922 5.857 2.133 1.00 94.69 81 GLU A N 1
ATOM 617 C CA . GLU A 1 81 ? -9.901 4.898 2.657 1.00 94.69 81 GLU A CA 1
ATOM 618 C C . GLU A 1 81 ? -10.271 5.206 4.117 1.00 94.69 81 GLU A C 1
ATOM 62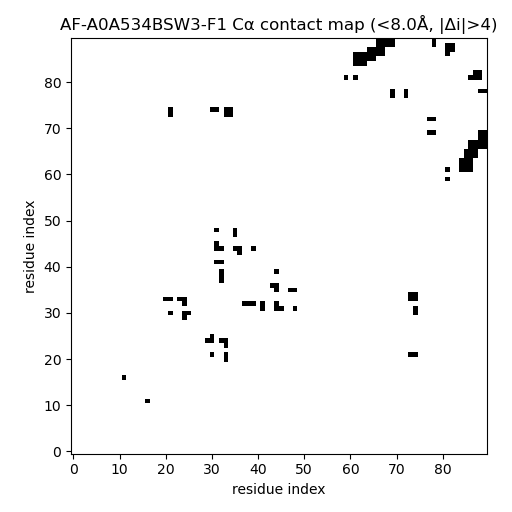0 O O . GLU A 1 81 ? -11.448 5.265 4.463 1.00 94.69 81 GLU A O 1
ATOM 625 N N . LEU A 1 82 ? -9.276 5.453 4.967 1.00 96.62 82 LEU A N 1
ATOM 626 C CA . LEU A 1 82 ? -9.470 5.752 6.386 1.00 96.62 82 LEU A CA 1
ATOM 627 C C . LEU A 1 82 ? -10.100 7.134 6.602 1.00 96.62 82 LEU A C 1
ATOM 629 O O . LEU A 1 82 ? -11.005 7.272 7.425 1.00 96.62 82 LEU A O 1
ATOM 633 N N . ALA A 1 83 ? -9.697 8.140 5.823 1.00 96.62 83 ALA A N 1
ATOM 634 C CA . ALA A 1 83 ? -10.298 9.471 5.856 1.00 96.62 83 ALA A CA 1
ATOM 635 C C . ALA A 1 83 ? -11.783 9.441 5.456 1.00 96.62 83 ALA A C 1
ATOM 637 O O . ALA A 1 83 ? -12.608 10.069 6.115 1.00 96.62 83 ALA A O 1
ATOM 638 N N . ARG A 1 84 ? -12.163 8.637 4.448 1.00 95.19 84 ARG A N 1
ATOM 639 C CA . ARG A 1 84 ? -13.580 8.410 4.086 1.00 95.19 84 ARG A CA 1
ATOM 640 C C . ARG A 1 84 ? -14.396 7.782 5.217 1.00 95.19 84 ARG A C 1
ATOM 642 O O . ARG A 1 84 ? -15.602 7.987 5.276 1.00 95.19 84 ARG A O 1
ATOM 649 N N . ARG A 1 85 ? -13.749 7.049 6.129 1.00 94.44 85 ARG A N 1
ATOM 650 C CA . ARG A 1 85 ? -14.359 6.491 7.351 1.00 94.44 85 ARG A CA 1
ATOM 651 C C . ARG A 1 85 ? -14.367 7.485 8.523 1.00 94.44 85 ARG A C 1
ATOM 653 O O . ARG A 1 85 ? -14.770 7.130 9.628 1.00 94.44 85 ARG A O 1
ATOM 660 N N . GLY A 1 86 ? -13.933 8.724 8.293 1.00 96.69 86 GLY A N 1
ATOM 661 C CA . GLY A 1 86 ? -13.931 9.812 9.266 1.00 96.69 86 GLY A CA 1
ATOM 662 C C . GLY A 1 86 ? -12.667 9.904 10.120 1.00 96.69 86 GLY A C 1
ATOM 663 O O . GLY A 1 86 ? -12.661 10.670 11.080 1.00 96.69 86 GLY A O 1
ATOM 664 N N . ALA A 1 87 ? -11.609 9.144 9.824 1.00 97.56 87 ALA A N 1
ATOM 665 C CA . ALA A 1 87 ? -10.338 9.292 10.531 1.00 97.56 87 ALA A CA 1
ATOM 666 C C . ALA A 1 87 ? -9.607 10.588 10.139 1.00 97.56 87 ALA A C 1
ATOM 668 O O . ALA A 1 87 ? -9.727 11.083 9.019 1.00 97.56 87 ALA A O 1
ATOM 669 N N . ARG A 1 88 ? -8.793 11.104 11.062 1.00 98.06 88 ARG A N 1
ATOM 670 C CA . ARG A 1 88 ? -7.809 12.163 10.822 1.00 98.06 88 ARG A CA 1
ATOM 671 C C . ARG A 1 88 ? -6.470 11.498 10.525 1.00 98.06 88 ARG A C 1
ATOM 673 O O . ARG A 1 88 ? -5.810 11.032 11.450 1.00 98.06 88 ARG A O 1
ATOM 680 N N . VAL A 1 89 ? -6.111 11.405 9.249 1.00 97.81 89 VAL A N 1
ATOM 681 C CA . VAL A 1 89 ? -4.893 10.703 8.821 1.00 97.81 89 VAL A CA 1
ATOM 682 C C . VAL A 1 89 ? -3.729 11.682 8.661 1.00 97.81 89 VAL A C 1
ATOM 684 O O . VAL A 1 89 ? -3.933 12.796 8.178 1.00 97.81 89 VAL A O 1
ATOM 687 N N . THR A 1 90 ? -2.533 11.276 9.081 1.00 95.62 90 THR A N 1
ATOM 688 C CA . THR A 1 90 ? -1.244 11.950 8.849 1.00 95.62 90 THR A CA 1
ATOM 689 C C . THR A 1 90 ? -0.268 10.981 8.202 1.00 95.62 90 THR A C 1
ATOM 691 O O . THR A 1 90 ? -0.344 9.772 8.525 1.00 95.62 90 THR A O 1
#

Nearest PDB structures (foldseek):
  4kdr-assembly1_A  TM=5.137E-01  e=2.961E-01  Escherichia coli K-12
  5hoq-assembly1_C-2  TM=2.469E-01  e=8.035E+00  Micromonospora echinospora
  5hoq-assembly1_E-2  TM=2.440E-01  e=9.795E+00  Micromonospora echinospora

Secondary structure (DSSP, 8-state):
-------------HHHHHHHHHHHT-STTTHHHHHS-TT--HHHHHHHHHHHHHHHTTT----TT-EE--TT-TTTHHHHHHHHTT-EE-

pLDDT: mean 88.81, std 12.79, range [42.59, 98.06]

Mean predicted aligned error: 6.96 Å

Radius of gyration: 18.07 Å; Cα contacts (8 Å, |Δi|>4): 73; chains: 1; bounding box: 60×29×31 Å

Foldseek 3Di:
DDDDDDPPDPPDPVVVVLVVLLVVQVDPPRQLCSPPDPPDDPVVSVVVVVVVCVVCVVVLDDAAAAEEEDVPCRVVPSVVVSVVNRYNYD

Sequence (90 aa):
MTSTATSTAPSHPPQAYWEERAQRFAVEGEGLAAVCSYGMPAFYNRVIDLSQRLALAPWLRVRPGTSVLDVGCGVGRWCRELARRGARVT

Solvent-accessible surface area (backbone atoms only — not comparable to full-atom values): 5596 Å² total; per-residue (Å²): 139,85,84,80,81,77,82,78,70,83,82,72,58,68,65,58,58,52,49,55,40,44,64,74,26,68,51,89,91,39,38,50,52,53,72,52,56,68,96,55,58,70,68,58,32,51,53,49,51,51,52,51,50,63,72,43,51,85,74,72,72,68,54,66,69,38,77,43,78,56,86,84,44,79,82,35,65,61,50,53,55,43,38,75,50,38,29,47,65,85